Protein AF-A0A3B9MPT6-F1 (afdb_monomer_lite)

Radius of gyration: 12.4 Å; chains: 1; bounding box: 25×24×32 Å

Foldseek 3Di:
DAAAALDEAEQEEAADPVDNCRCVVVVVVQVVVVVVNRYLYGYYEYPHDPPHPVCRVVVDDNVSD

Sequence (65 aa):
MVSKSDSALLIVGHGSTVNPDSSAPTLAHAVEIRRRKVFAAVECAFWKEEPSLRDALCLFDPEEI

Structure (mmCIF, N/CA/C/O backbone):
data_AF-A0A3B9MPT6-F1
#
_entry.id   AF-A0A3B9MPT6-F1
#
loop_
_atom_site.group_PDB
_atom_site.id
_atom_site.type_symbol
_atom_site.label_atom_id
_atom_site.label_alt_id
_atom_site.label_comp_id
_atom_site.label_asym_id
_atom_site.label_entity_id
_atom_site.label_seq_id
_atom_site.pdbx_PDB_ins_code
_atom_site.Cartn_x
_atom_site.Cartn_y
_atom_site.Cartn_z
_atom_site.occupancy
_atom_site.B_iso_or_equiv
_atom_site.auth_seq_id
_atom_site.auth_comp_id
_atom_site.auth_asym_id
_atom_site.auth_atom_id
_atom_site.pdbx_PDB_model_num
ATOM 1 N N . MET A 1 1 ? -9.374 -14.794 15.796 1.00 64.06 1 MET A N 1
ATOM 2 C CA . MET A 1 1 ? -8.461 -13.785 15.218 1.00 64.06 1 MET A CA 1
ATOM 3 C C . MET A 1 1 ? -8.963 -12.436 15.690 1.00 64.06 1 MET A C 1
ATOM 5 O O . MET A 1 1 ? -10.163 -12.217 15.595 1.00 64.06 1 MET A O 1
ATOM 9 N N . VAL A 1 2 ? -8.115 -11.607 16.296 1.00 75.75 2 VAL A N 1
ATOM 10 C CA . VAL A 1 2 ? -8.537 -10.277 16.763 1.00 75.75 2 VAL A CA 1
ATOM 11 C C . VAL A 1 2 ? -8.629 -9.363 15.542 1.00 75.75 2 VAL A C 1
ATOM 13 O O . VAL A 1 2 ? -7.652 -9.246 14.805 1.00 75.75 2 VAL A O 1
ATOM 16 N N . SER A 1 3 ? -9.808 -8.790 15.307 1.00 83.88 3 SER A N 1
ATOM 17 C CA . SER A 1 3 ? -10.013 -7.737 14.307 1.00 83.88 3 SER A CA 1
ATOM 18 C C . SER A 1 3 ? -9.428 -6.429 14.833 1.00 83.88 3 SER A C 1
ATOM 20 O O . SER A 1 3 ? -9.633 -6.110 16.003 1.00 83.88 3 SER A O 1
ATOM 22 N N . LYS A 1 4 ? -8.717 -5.688 13.984 1.00 89.19 4 LYS A N 1
ATOM 23 C CA . LYS A 1 4 ? -8.235 -4.324 14.225 1.00 89.19 4 LYS A CA 1
ATOM 24 C C . LYS A 1 4 ? -9.014 -3.349 13.350 1.00 89.19 4 LYS A C 1
ATOM 26 O O . LYS A 1 4 ? -8.504 -2.798 12.379 1.00 89.19 4 LYS A O 1
ATOM 31 N N . SER A 1 5 ? -10.293 -3.219 13.672 1.00 89.06 5 SER A N 1
ATOM 32 C CA . SER A 1 5 ? -11.250 -2.427 12.899 1.00 89.06 5 SER A CA 1
ATOM 33 C C . SER A 1 5 ? -11.006 -0.915 12.985 1.00 89.06 5 SER A C 1
ATOM 35 O O . SER A 1 5 ? -11.679 -0.186 12.276 1.00 89.06 5 SER A O 1
ATOM 37 N N . ASP A 1 6 ? -10.085 -0.486 13.850 1.00 93.00 6 ASP A N 1
ATOM 38 C CA . ASP A 1 6 ? -9.662 0.889 14.142 1.00 93.00 6 ASP A CA 1
ATOM 39 C C . ASP A 1 6 ? -8.185 1.132 13.756 1.00 93.00 6 ASP A C 1
ATOM 41 O O . ASP A 1 6 ? -7.443 1.901 14.368 1.00 93.00 6 ASP A O 1
ATOM 45 N N . SER A 1 7 ? -7.657 0.315 12.843 1.00 94.31 7 SER A N 1
ATOM 46 C CA . SER A 1 7 ? -6.265 0.402 12.414 1.00 94.31 7 SER A CA 1
ATOM 47 C C . SER A 1 7 ? -6.152 0.151 10.923 1.00 94.31 7 SER A C 1
ATOM 49 O O . SER A 1 7 ? -6.786 -0.756 10.378 1.00 94.31 7 SER A O 1
ATOM 51 N N . ALA A 1 8 ? -5.247 0.884 10.285 1.00 95.81 8 ALA A N 1
ATOM 52 C CA . ALA A 1 8 ? -4.827 0.631 8.918 1.00 95.81 8 ALA A CA 1
ATOM 53 C C . ALA A 1 8 ? -3.493 -0.122 8.853 1.00 95.81 8 ALA A C 1
ATOM 55 O O . ALA A 1 8 ? -2.667 -0.067 9.770 1.00 95.81 8 ALA A O 1
ATOM 56 N N . LEU A 1 9 ? -3.277 -0.823 7.741 1.00 96.31 9 LEU A N 1
ATOM 57 C CA . LEU A 1 9 ? -2.019 -1.482 7.414 1.00 96.31 9 LEU A CA 1
ATOM 58 C C . LEU A 1 9 ? -1.443 -0.911 6.117 1.00 96.31 9 LEU A C 1
ATOM 60 O O . LEU A 1 9 ? -2.058 -1.013 5.059 1.00 96.31 9 LEU A O 1
ATOM 64 N N . LEU A 1 10 ? -0.216 -0.399 6.186 1.00 97.19 10 LEU A N 1
ATOM 65 C CA . LEU A 1 10 ? 0.578 -0.053 5.011 1.00 97.19 10 LEU A CA 1
ATOM 66 C C . LEU A 1 10 ? 1.611 -1.147 4.737 1.00 97.19 10 LEU 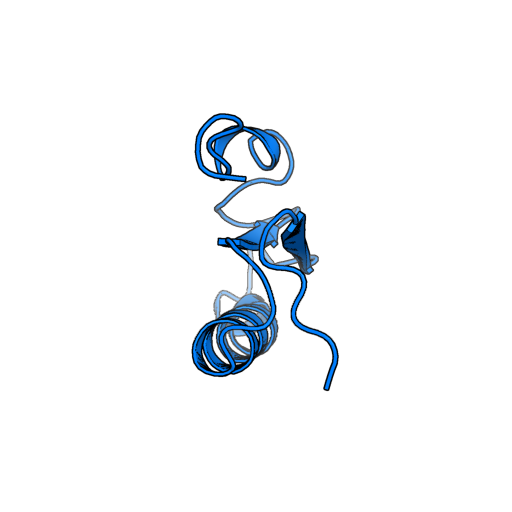A C 1
ATOM 68 O O . LEU A 1 10 ? 2.428 -1.469 5.602 1.00 97.19 10 LEU A O 1
ATOM 72 N N . ILE A 1 11 ? 1.611 -1.687 3.521 1.00 96.81 11 ILE A N 1
ATOM 73 C CA . ILE A 1 11 ? 2.632 -2.626 3.056 1.00 96.81 11 ILE A CA 1
ATOM 74 C C . ILE A 1 11 ? 3.618 -1.878 2.161 1.00 96.81 11 ILE A C 1
ATOM 76 O O . ILE A 1 11 ? 3.249 -1.359 1.109 1.00 96.81 11 ILE A O 1
ATOM 80 N N . VAL A 1 12 ? 4.885 -1.850 2.573 1.00 96.50 12 VAL A N 1
ATOM 81 C CA . VAL A 1 12 ? 5.948 -1.140 1.856 1.00 96.50 12 VAL A CA 1
ATOM 82 C C . VAL A 1 12 ? 6.760 -2.109 1.007 1.00 96.50 12 VAL A C 1
ATOM 84 O O . VAL A 1 12 ? 7.371 -3.044 1.526 1.00 96.50 12 VAL A O 1
ATOM 87 N N . GLY A 1 13 ? 6.780 -1.870 -0.302 1.00 94.94 13 GLY A N 1
ATOM 88 C CA . GLY A 1 13 ? 7.626 -2.582 -1.255 1.00 94.94 13 GLY A CA 1
ATOM 89 C C . GLY A 1 13 ? 8.786 -1.718 -1.749 1.00 94.94 13 GLY A C 1
ATOM 90 O O . GLY A 1 13 ? 8.707 -0.493 -1.797 1.00 94.94 13 GLY A O 1
ATOM 91 N N . HIS A 1 14 ? 9.882 -2.345 -2.175 1.0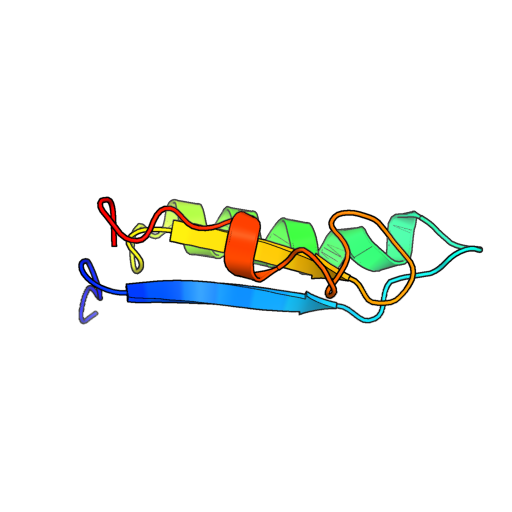0 94.94 14 HIS A N 1
ATOM 92 C CA . HIS A 1 14 ? 10.958 -1.606 -2.845 1.00 94.94 14 HIS A CA 1
ATOM 93 C C . HIS A 1 14 ? 10.503 -1.112 -4.231 1.00 94.94 14 HIS A C 1
ATOM 95 O O . HIS A 1 14 ? 10.761 0.028 -4.617 1.00 94.94 14 HIS A O 1
ATOM 101 N N . GLY A 1 15 ? 9.799 -1.969 -4.972 1.00 91.75 15 GLY A N 1
ATOM 102 C CA . GLY A 1 15 ? 9.449 -1.728 -6.367 1.00 91.75 15 GLY A CA 1
ATOM 103 C C . GLY A 1 15 ? 10.676 -1.630 -7.282 1.00 91.75 15 GLY A C 1
ATOM 104 O O . GLY A 1 15 ? 11.828 -1.817 -6.871 1.00 91.75 15 GLY A O 1
ATOM 105 N N . SER A 1 16 ? 10.448 -1.329 -8.549 1.00 90.62 16 SER A N 1
ATOM 106 C CA . SER A 1 16 ? 11.463 -1.256 -9.580 1.00 90.62 16 SER A CA 1
ATOM 107 C C . SER A 1 16 ? 11.042 -0.335 -10.720 1.00 90.62 16 SER A C 1
ATOM 109 O O . SER A 1 16 ? 9.937 -0.406 -11.233 1.00 90.62 16 SER A O 1
ATOM 111 N N . THR A 1 17 ? 11.990 0.465 -11.201 1.00 88.75 17 THR A N 1
ATOM 112 C CA . THR A 1 17 ? 11.841 1.267 -12.425 1.00 88.75 17 THR A CA 1
ATOM 113 C C . THR A 1 17 ? 12.132 0.471 -13.702 1.00 88.75 17 THR A C 1
ATOM 115 O O . THR A 1 17 ? 12.015 1.015 -14.794 1.00 88.75 17 THR A O 1
ATOM 118 N N . VAL A 1 18 ? 12.588 -0.783 -13.581 1.00 92.31 18 VAL A N 1
ATOM 119 C CA . VAL A 1 18 ? 13.050 -1.609 -14.717 1.00 92.31 18 VAL A CA 1
ATOM 120 C C . VAL A 1 18 ? 12.337 -2.954 -14.826 1.00 92.31 18 VAL A C 1
ATOM 122 O O . VAL A 1 18 ? 12.509 -3.653 -15.817 1.00 92.31 18 VAL A O 1
ATOM 125 N N . ASN A 1 19 ? 11.557 -3.332 -13.811 1.00 90.19 19 ASN A N 1
ATOM 126 C CA . ASN A 1 19 ? 10.767 -4.555 -13.822 1.00 90.19 19 ASN A CA 1
ATOM 127 C C . ASN A 1 19 ? 9.427 -4.321 -13.099 1.00 90.19 19 ASN A C 1
ATOM 129 O O . ASN A 1 19 ? 9.402 -4.455 -11.871 1.00 90.19 19 ASN A O 1
ATOM 133 N N . PRO A 1 20 ? 8.344 -3.998 -13.825 1.00 81.06 20 PRO A N 1
ATOM 134 C CA . PRO A 1 20 ? 7.040 -3.702 -13.228 1.00 81.06 20 PRO A CA 1
ATOM 135 C C . PRO A 1 20 ? 6.434 -4.897 -12.474 1.00 81.06 20 PRO A C 1
ATOM 137 O O . PRO A 1 20 ? 5.645 -4.704 -11.559 1.00 81.06 20 PRO A O 1
ATOM 140 N N . ASP A 1 21 ? 6.853 -6.131 -12.768 1.00 88.69 21 ASP A N 1
ATOM 141 C CA . ASP A 1 21 ? 6.347 -7.321 -12.068 1.00 88.69 21 ASP A CA 1
ATOM 142 C C . ASP A 1 21 ? 6.881 -7.437 -10.628 1.00 88.69 21 ASP A C 1
ATOM 144 O O . ASP A 1 21 ? 6.412 -8.262 -9.841 1.00 88.69 21 ASP A O 1
ATOM 148 N N . SER A 1 22 ? 7.858 -6.605 -10.252 1.00 90.44 22 SER A N 1
ATOM 149 C CA . SER A 1 22 ? 8.471 -6.631 -8.917 1.00 90.44 22 SER A CA 1
ATOM 150 C C . SER A 1 22 ? 7.490 -6.242 -7.805 1.00 90.44 22 SER A C 1
ATOM 152 O O . SER A 1 22 ? 7.677 -6.666 -6.664 1.00 90.44 22 SER A O 1
ATOM 154 N N . SER A 1 23 ? 6.452 -5.458 -8.114 1.00 93.12 23 SER A N 1
ATOM 155 C CA . SER A 1 23 ? 5.412 -5.050 -7.161 1.00 93.12 23 SER A CA 1
ATOM 156 C C . SER A 1 23 ? 4.268 -6.065 -7.031 1.00 93.12 23 SER A C 1
ATOM 158 O O . SER A 1 23 ? 3.543 -6.044 -6.031 1.00 93.12 23 SER A O 1
ATOM 160 N N . ALA A 1 24 ? 4.134 -7.012 -7.969 1.00 94.69 24 ALA A N 1
ATOM 161 C CA . ALA A 1 24 ? 3.031 -7.974 -8.001 1.00 94.69 24 ALA A CA 1
ATOM 162 C C . ALA A 1 24 ? 2.866 -8.799 -6.704 1.00 94.69 24 ALA A C 1
ATOM 164 O O . ALA A 1 24 ? 1.730 -8.932 -6.238 1.00 94.69 24 ALA A O 1
ATOM 165 N N . PRO A 1 25 ? 3.934 -9.308 -6.051 1.00 94.75 25 PRO A N 1
ATOM 166 C CA . PRO A 1 25 ? 3.787 -10.039 -4.790 1.00 94.75 25 PRO A CA 1
ATOM 167 C C . PRO A 1 25 ? 3.247 -9.162 -3.654 1.00 94.75 25 PRO A C 1
ATOM 169 O O . PRO A 1 25 ? 2.397 -9.597 -2.879 1.00 94.75 25 PRO A O 1
ATOM 172 N N . THR A 1 26 ? 3.706 -7.910 -3.567 1.00 96.25 26 THR A N 1
ATOM 173 C CA . THR A 1 26 ? 3.257 -6.951 -2.549 1.00 96.25 26 THR A CA 1
ATOM 174 C C . THR A 1 26 ? 1.776 -6.630 -2.726 1.00 96.25 26 THR A C 1
ATOM 176 O O . THR A 1 26 ? 1.013 -6.701 -1.760 1.00 96.25 26 THR A O 1
ATOM 179 N N . LEU A 1 27 ? 1.353 -6.370 -3.966 1.00 95.44 27 LEU A N 1
ATOM 180 C CA . LEU A 1 27 ? -0.048 -6.119 -4.306 1.00 95.44 27 LEU A CA 1
ATOM 181 C C . LEU A 1 27 ? -0.926 -7.339 -3.997 1.00 95.44 27 LEU A C 1
ATOM 183 O O . LEU A 1 27 ? -1.981 -7.205 -3.376 1.00 95.44 27 LEU A O 1
ATOM 187 N N . ALA A 1 28 ? -0.474 -8.544 -4.359 1.00 96.75 28 ALA A N 1
ATOM 188 C CA . ALA A 1 28 ? -1.193 -9.783 -4.067 1.00 96.75 28 ALA A CA 1
ATOM 189 C C . ALA A 1 28 ? -1.382 -9.999 -2.556 1.00 96.75 28 ALA A C 1
ATOM 191 O O . ALA A 1 28 ? -2.459 -10.404 -2.111 1.00 96.75 28 ALA A O 1
ATOM 192 N N . HIS A 1 29 ? -0.365 -9.686 -1.748 1.00 96.44 29 HIS A N 1
ATOM 193 C CA . HIS A 1 29 ? -0.474 -9.748 -0.293 1.00 96.44 29 HIS A CA 1
ATOM 194 C C . HIS A 1 29 ? -1.465 -8.728 0.272 1.00 96.44 29 HIS A C 1
ATOM 196 O O . HIS A 1 29 ? -2.272 -9.101 1.124 1.00 96.44 29 HIS A O 1
ATOM 202 N N . ALA A 1 30 ? -1.466 -7.482 -0.212 1.00 97.06 30 ALA A N 1
ATOM 203 C CA . ALA A 1 30 ? -2.448 -6.487 0.220 1.00 97.06 30 ALA A CA 1
ATOM 204 C C . ALA A 1 30 ? -3.881 -6.920 -0.098 1.00 97.06 30 ALA A C 1
ATOM 206 O O . ALA A 1 30 ? -4.741 -6.866 0.781 1.00 97.06 30 ALA A O 1
ATOM 207 N N . VAL A 1 31 ? -4.129 -7.429 -1.309 1.00 97.38 31 VAL A N 1
ATOM 208 C CA . VAL A 1 31 ? -5.445 -7.950 -1.711 1.00 97.38 31 VAL A CA 1
ATOM 209 C C . VAL A 1 31 ? -5.897 -9.083 -0.790 1.00 97.38 31 VAL A C 1
ATOM 211 O O . VAL A 1 31 ? -7.031 -9.073 -0.307 1.00 97.38 31 VAL A O 1
ATOM 214 N N . GLU A 1 32 ? -5.021 -10.045 -0.499 1.00 97.69 32 GLU A N 1
ATOM 215 C CA . GLU A 1 32 ? -5.369 -11.170 0.371 1.00 97.69 32 GLU A CA 1
ATOM 216 C C . GLU A 1 32 ? -5.614 -10.730 1.822 1.00 97.69 32 GLU A C 1
ATOM 218 O O . GLU A 1 32 ? -6.551 -11.217 2.455 1.00 97.69 32 GLU A O 1
ATOM 223 N N . ILE A 1 33 ? -4.832 -9.791 2.362 1.00 96.12 33 ILE A N 1
ATOM 224 C CA . ILE A 1 33 ? -5.054 -9.275 3.721 1.00 96.12 33 ILE A CA 1
ATOM 225 C C . ILE A 1 33 ? -6.356 -8.467 3.781 1.00 96.12 33 ILE A C 1
ATOM 227 O O . ILE A 1 33 ? -7.151 -8.664 4.704 1.00 96.12 33 ILE A O 1
ATOM 231 N N . ARG A 1 34 ? -6.633 -7.637 2.769 1.00 95.56 34 ARG A N 1
ATOM 232 C CA . ARG A 1 34 ? -7.892 -6.889 2.641 1.00 95.56 34 ARG A CA 1
ATOM 233 C C . ARG A 1 34 ? -9.097 -7.832 2.615 1.00 95.56 34 ARG A C 1
ATOM 235 O O . ARG A 1 34 ? -10.075 -7.606 3.324 1.00 95.56 34 ARG A O 1
ATOM 242 N N . ARG A 1 35 ? -9.006 -8.954 1.888 1.00 96.25 35 ARG A N 1
ATOM 243 C CA . ARG A 1 35 ? -10.060 -9.986 1.828 1.00 96.25 35 ARG A CA 1
ATOM 244 C C . ARG A 1 35 ? -10.401 -10.578 3.199 1.00 96.25 35 ARG A C 1
ATOM 246 O O . ARG A 1 35 ? -11.542 -10.976 3.424 1.00 96.25 35 ARG A O 1
ATOM 253 N N . ARG A 1 36 ? -9.437 -10.622 4.123 1.00 94.94 36 ARG A N 1
ATOM 254 C CA . ARG A 1 36 ? -9.631 -11.154 5.482 1.00 94.94 36 ARG A CA 1
ATOM 255 C C . ARG A 1 36 ? -10.337 -10.184 6.427 1.00 94.94 36 ARG A C 1
ATOM 257 O O . ARG A 1 36 ? -10.730 -10.622 7.503 1.00 94.94 36 ARG A O 1
ATOM 264 N N . LYS A 1 37 ? -10.503 -8.910 6.043 1.00 93.44 37 LYS A N 1
ATOM 265 C CA . LYS A 1 37 ? -11.182 -7.869 6.839 1.00 93.44 37 LYS A CA 1
ATOM 266 C C . LYS A 1 37 ? -10.645 -7.763 8.274 1.00 93.44 37 LYS A C 1
ATOM 268 O O . LYS A 1 37 ? -11.408 -7.683 9.229 1.00 93.44 37 LYS A O 1
ATOM 273 N N . VAL A 1 38 ? -9.319 -7.830 8.413 1.00 95.38 38 VAL A N 1
ATOM 274 C CA . VAL A 1 38 ? -8.630 -7.731 9.714 1.00 95.38 38 VAL A CA 1
ATOM 275 C C . VAL A 1 38 ? -8.339 -6.278 10.092 1.00 95.38 38 VAL A C 1
ATOM 277 O O . VAL A 1 38 ? -8.255 -5.987 11.277 1.00 95.38 38 VAL A O 1
ATOM 280 N N . PHE A 1 39 ? -8.188 -5.391 9.107 1.00 95.62 39 PHE A N 1
ATOM 281 C CA . PHE A 1 39 ? -7.883 -3.966 9.267 1.00 95.62 39 PHE A CA 1
ATOM 282 C C . PHE A 1 39 ? -8.989 -3.122 8.629 1.00 95.62 39 PHE A C 1
ATOM 284 O O . PHE A 1 39 ? -9.657 -3.614 7.713 1.00 95.62 39 PHE A O 1
ATOM 291 N N . ALA A 1 40 ? -9.142 -1.872 9.073 1.00 94.75 40 ALA A N 1
ATOM 292 C CA . ALA A 1 40 ? -10.049 -0.894 8.465 1.00 94.75 40 ALA A CA 1
ATOM 293 C C . ALA A 1 40 ? -9.661 -0.608 7.005 1.00 94.75 40 ALA A C 1
ATOM 295 O O . ALA A 1 40 ? -10.491 -0.689 6.102 1.00 94.75 40 ALA A O 1
ATOM 296 N N . ALA A 1 41 ? -8.362 -0.392 6.771 1.00 94.94 41 ALA A N 1
ATOM 297 C CA . ALA A 1 41 ? -7.778 -0.149 5.457 1.00 94.94 41 ALA A CA 1
ATOM 298 C C . ALA A 1 41 ? -6.459 -0.916 5.288 1.00 94.94 41 ALA A C 1
ATOM 300 O O . ALA A 1 41 ? -5.724 -1.158 6.250 1.00 94.94 41 ALA A O 1
ATOM 301 N N . VAL A 1 42 ? -6.152 -1.318 4.055 1.00 96.94 42 VA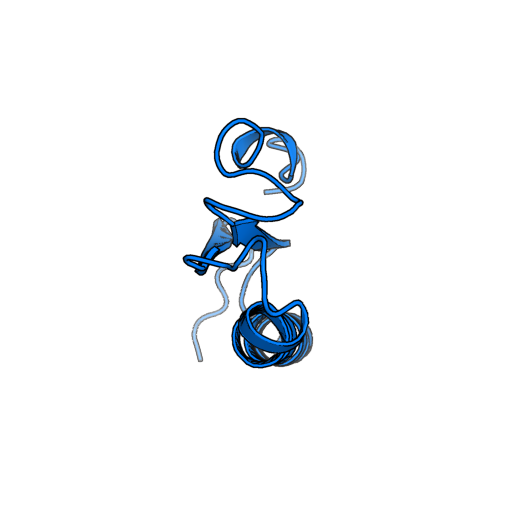L A N 1
ATOM 302 C CA . VAL A 1 42 ? -4.902 -2.007 3.707 1.00 96.94 42 VAL A CA 1
ATOM 303 C C . VAL A 1 42 ? -4.426 -1.470 2.373 1.00 96.94 42 VAL A C 1
ATOM 305 O O . VAL A 1 42 ? -5.076 -1.748 1.369 1.00 96.94 42 VAL A O 1
ATOM 308 N N . GLU A 1 43 ? -3.296 -0.770 2.352 1.00 96.75 43 GLU A N 1
ATOM 309 C CA . GLU A 1 43 ? -2.750 -0.151 1.139 1.00 96.75 43 GLU A CA 1
ATOM 310 C C . GLU A 1 43 ? -1.276 -0.501 0.9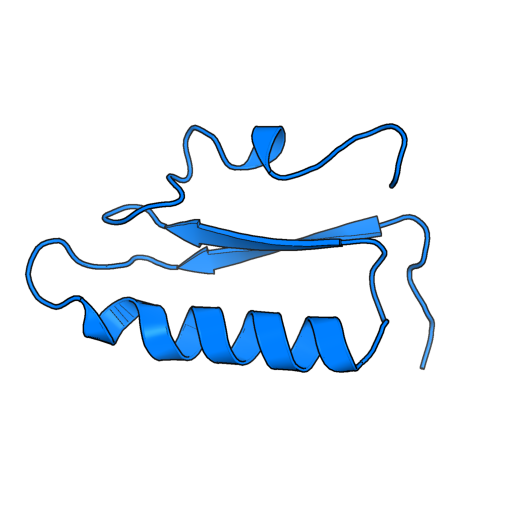12 1.00 96.75 43 GLU A C 1
ATOM 312 O O . GLU A 1 43 ? -0.577 -0.990 1.808 1.00 96.75 43 GLU A O 1
ATOM 317 N N . CYS A 1 44 ? -0.802 -0.266 -0.313 1.00 97.19 44 CYS A N 1
ATOM 318 C CA . CYS A 1 44 ? 0.590 -0.462 -0.708 1.00 97.19 44 CYS A CA 1
ATOM 319 C C . CYS A 1 44 ? 1.2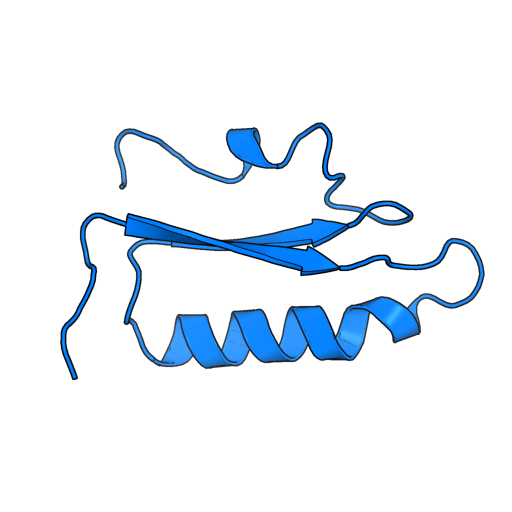48 0.859 -1.087 1.00 97.19 44 CYS A C 1
ATOM 321 O O . CYS A 1 44 ? 0.647 1.667 -1.789 1.00 97.19 44 CYS A O 1
ATOM 323 N N . ALA A 1 45 ? 2.516 1.011 -0.709 1.00 97.19 45 ALA A N 1
ATOM 324 C CA . ALA A 1 45 ? 3.375 2.061 -1.237 1.00 97.19 45 ALA A CA 1
ATOM 325 C C . ALA A 1 45 ? 4.760 1.513 -1.595 1.00 97.19 45 ALA A C 1
ATOM 327 O O . ALA A 1 45 ? 5.251 0.555 -0.986 1.00 97.19 45 ALA A O 1
ATOM 328 N N . PHE A 1 46 ? 5.401 2.131 -2.581 1.00 96.31 46 PHE A N 1
ATOM 329 C CA . PHE A 1 46 ? 6.648 1.669 -3.166 1.00 96.31 46 PHE A CA 1
ATOM 330 C C . PHE A 1 46 ? 7.702 2.773 -3.188 1.00 96.31 46 PHE A C 1
ATOM 332 O O . PHE A 1 46 ? 7.404 3.963 -3.292 1.00 96.31 46 PHE A O 1
ATOM 339 N N . T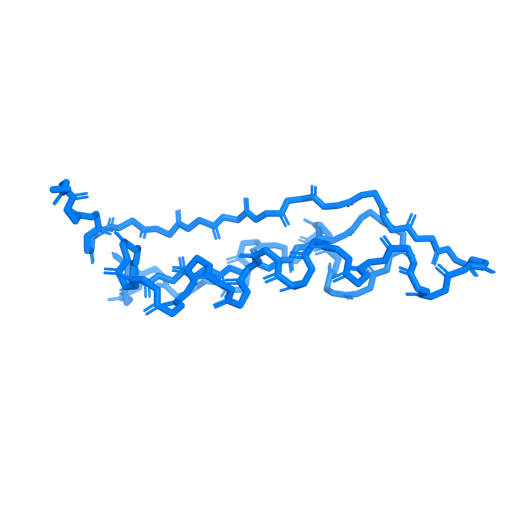RP A 1 47 ? 8.972 2.383 -3.080 1.00 95.12 47 TRP A N 1
ATOM 340 C CA . TRP A 1 47 ? 10.071 3.342 -3.211 1.00 95.12 47 TRP A CA 1
ATOM 341 C C . TRP A 1 47 ? 10.246 3.780 -4.672 1.00 95.12 47 TRP A C 1
ATOM 343 O O . TRP A 1 47 ? 10.378 4.968 -4.960 1.00 95.12 47 TRP A O 1
ATOM 353 N N . LYS A 1 48 ? 10.256 2.825 -5.603 1.00 94.50 48 LYS A N 1
ATOM 354 C CA . LYS A 1 48 ? 10.602 3.067 -7.012 1.00 94.50 48 LYS A CA 1
ATOM 355 C C . LYS A 1 48 ? 9.413 3.082 -7.979 1.00 94.50 48 LYS A C 1
ATOM 357 O O . LYS A 1 48 ? 9.631 3.262 -9.174 1.00 94.50 48 LYS A O 1
ATOM 362 N N . GLU A 1 49 ? 8.208 2.855 -7.476 1.00 93.06 49 GLU A N 1
ATOM 363 C CA . GLU A 1 49 ? 6.960 2.748 -8.240 1.00 93.06 49 GLU A CA 1
ATOM 364 C C . GLU A 1 49 ? 5.860 3.563 -7.547 1.00 93.06 49 GLU A C 1
ATOM 366 O O . GLU A 1 49 ? 6.054 4.052 -6.433 1.00 93.06 49 GLU A O 1
ATOM 371 N N . GLU A 1 50 ? 4.705 3.671 -8.201 1.00 92.25 50 GLU A N 1
ATOM 372 C CA . GLU A 1 50 ? 3.496 4.239 -7.611 1.00 92.25 50 GLU A CA 1
ATOM 373 C C . GLU A 1 50 ? 2.591 3.136 -7.028 1.00 92.25 50 GLU A C 1
ATOM 375 O O . GLU A 1 50 ? 2.515 2.050 -7.611 1.00 92.25 50 GLU A O 1
ATOM 380 N N . PRO A 1 51 ? 1.873 3.386 -5.917 1.00 94.31 51 PRO A N 1
ATOM 381 C CA . PRO A 1 51 ? 1.857 4.631 -5.138 1.00 94.31 51 PRO A CA 1
ATOM 382 C C . PRO A 1 51 ? 3.170 4.890 -4.378 1.00 94.31 51 PRO A C 1
ATOM 384 O O . PRO A 1 51 ? 3.717 3.972 -3.769 1.00 94.31 51 PRO A O 1
ATOM 387 N N . SER A 1 52 ? 3.689 6.120 -4.404 1.00 94.50 52 SER A N 1
ATOM 388 C CA . SER A 1 52 ? 4.975 6.463 -3.783 1.00 94.50 52 SER A CA 1
ATOM 389 C C . SER A 1 52 ? 4.933 6.451 -2.253 1.00 94.50 52 SER A C 1
ATOM 391 O O . SER A 1 52 ? 3.968 6.891 -1.628 1.00 94.50 52 SER A O 1
ATOM 393 N N . LEU A 1 53 ? 6.048 6.074 -1.615 1.00 94.75 53 LEU A N 1
ATOM 394 C CA . LEU A 1 53 ? 6.218 6.223 -0.161 1.00 94.75 53 LEU A CA 1
ATOM 395 C C . LEU A 1 53 ? 6.050 7.661 0.343 1.00 94.75 53 LEU A C 1
ATOM 397 O O . LEU A 1 53 ? 5.723 7.859 1.511 1.00 94.75 53 LEU A O 1
ATOM 401 N N . ARG A 1 54 ? 6.278 8.659 -0.515 1.00 95.38 54 ARG A N 1
ATOM 402 C CA . ARG A 1 54 ? 6.099 10.076 -0.167 1.00 95.38 54 ARG A CA 1
ATOM 403 C C . ARG A 1 54 ? 4.641 10.417 0.128 1.00 95.38 54 ARG A C 1
ATOM 405 O O . ARG A 1 54 ? 4.388 11.241 0.999 1.00 95.38 54 ARG A O 1
ATOM 412 N N . ASP A 1 55 ? 3.724 9.728 -0.541 1.00 94.69 55 ASP A N 1
ATOM 413 C CA . ASP A 1 55 ? 2.286 9.966 -0.456 1.00 94.69 55 ASP A CA 1
ATOM 414 C C . ASP A 1 55 ? 1.581 8.902 0.395 1.00 94.69 55 ASP A C 1
ATOM 416 O O . ASP A 1 55 ? 0.358 8.876 0.481 1.00 94.69 55 ASP A O 1
ATOM 420 N N . ALA A 1 56 ? 2.340 8.027 1.065 1.00 94.44 56 ALA A N 1
ATOM 421 C CA . ALA A 1 56 ? 1.800 6.854 1.742 1.00 94.44 56 ALA A CA 1
ATOM 422 C C . ALA A 1 56 ? 0.761 7.178 2.827 1.00 94.44 56 ALA A C 1
ATOM 424 O O . ALA A 1 56 ? -0.166 6.403 3.030 1.00 94.44 56 ALA A O 1
ATOM 425 N N . LEU A 1 57 ? 0.899 8.313 3.519 1.00 92.94 57 LEU A N 1
ATOM 426 C CA . LEU A 1 57 ? -0.083 8.747 4.519 1.00 92.94 57 LEU A CA 1
ATOM 427 C C . LEU A 1 57 ? -1.373 9.276 3.882 1.00 92.94 57 LEU A C 1
ATOM 429 O O . LEU A 1 57 ? -2.427 9.164 4.491 1.00 92.94 57 LEU A O 1
ATOM 433 N N . CYS A 1 58 ? -1.304 9.798 2.657 1.00 93.69 58 CYS A N 1
ATOM 434 C CA . CYS A 1 58 ? -2.465 10.279 1.908 1.00 93.69 58 CYS A CA 1
ATOM 435 C C . CYS A 1 58 ? -3.320 9.133 1.344 1.00 93.69 58 CYS A C 1
ATOM 437 O O . CYS A 1 58 ? -4.413 9.380 0.848 1.00 93.69 58 CYS A O 1
ATOM 439 N N . LEU A 1 59 ? -2.827 7.889 1.401 1.00 93.44 59 LEU A N 1
ATOM 440 C CA . LEU A 1 59 ? -3.585 6.691 1.018 1.00 93.44 59 LEU A CA 1
ATOM 441 C C . LEU A 1 59 ? -4.656 6.312 2.049 1.00 93.44 59 LEU A C 1
ATOM 443 O O . LEU A 1 59 ? -5.456 5.415 1.798 1.00 93.44 59 LEU A O 1
ATOM 447 N N . PHE A 1 60 ? -4.645 6.957 3.212 1.00 94.94 60 PHE A N 1
ATOM 448 C CA . PHE A 1 60 ? -5.500 6.640 4.340 1.00 94.94 60 PHE A CA 1
ATOM 449 C C . PHE A 1 60 ? -6.347 7.850 4.711 1.00 94.94 60 PHE A C 1
ATOM 451 O O . PHE A 1 60 ? -5.827 8.963 4.792 1.00 94.94 60 PHE A O 1
ATOM 458 N N . ASP A 1 61 ? -7.629 7.615 4.977 1.00 92.06 61 ASP A N 1
ATOM 459 C CA . ASP A 1 61 ? -8.510 8.611 5.574 1.00 92.06 61 ASP A CA 1
ATOM 460 C C . ASP A 1 61 ? -8.500 8.449 7.105 1.00 92.06 61 ASP A C 1
ATOM 462 O O . ASP A 1 61 ? -8.953 7.416 7.606 1.00 92.06 61 ASP A O 1
ATOM 466 N N . PRO A 1 62 ? -7.981 9.429 7.870 1.00 87.69 62 PRO A N 1
ATOM 467 C CA . PRO A 1 62 ? -7.984 9.377 9.328 1.00 87.69 62 PRO A CA 1
ATOM 468 C C . PRO A 1 62 ? -9.383 9.346 9.956 1.00 87.69 62 PRO A C 1
ATOM 470 O O . PRO A 1 62 ? -9.485 8.996 11.125 1.00 87.69 62 PRO A O 1
ATOM 473 N N . GLU A 1 63 ? -10.437 9.749 9.239 1.00 88.19 63 GLU A N 1
ATOM 474 C CA . GLU A 1 63 ? -11.816 9.689 9.745 1.00 88.19 63 GLU A CA 1
ATOM 475 C C . GLU A 1 63 ? -12.445 8.294 9.576 1.00 88.19 63 GLU A C 1
ATOM 477 O O . GLU A 1 63 ? -13.392 7.956 10.289 1.00 88.19 63 GLU A O 1
ATOM 482 N N . GLU A 1 64 ? -11.913 7.471 8.665 1.00 81.62 64 GLU A N 1
ATOM 483 C CA . GLU A 1 64 ? -12.374 6.098 8.409 1.00 81.62 64 GLU A CA 1
ATOM 484 C C . GLU A 1 64 ? -11.605 5.030 9.212 1.00 81.62 64 GLU A C 1
ATOM 486 O O . GLU A 1 64 ? -11.976 3.851 9.173 1.00 81.62 64 GLU A O 1
ATOM 491 N N . ILE A 1 65 ? -10.538 5.425 9.918 1.00 85.19 65 ILE A N 1
ATOM 492 C CA . ILE A 1 65 ? -9.629 4.541 10.669 1.00 85.19 65 ILE A CA 1
ATOM 493 C C . ILE A 1 65 ? -9.785 4.738 12.172 1.00 85.19 65 ILE A C 1
ATOM 495 O O . ILE A 1 65 ? -9.745 5.890 12.650 1.00 85.19 65 ILE A O 1
#

pLDDT: mean 92.76, std 5.58, range [64.06, 97.69]

Secondary structure (DSSP, 8-state):
---EEEEEEEEEE---SS-GGGGHHHHHHHHHHHHTT-EEEEEEEESSSSSBGGGGGGGS-TTT-